Protein AF-A0A0B5H5E8-F1 (afdb_monomer_lite)

Sequence (176 aa):
MVEVVKEGFLNKDIRERKKSRMFPEDDFERILSAVKAAPNSVFEKSQTDLDSHVAQALPDYHFEQDSDRGLNPKCKLWAPKFNHSVDLYHPGDRIAIEIEKSQQKRVSDDILKFIKGGKTQRSNRKKIEFGCLIVPVNWGERNNDLYNEAMRCMKFIRSVLHVEDIAVIGYQEPTV

Foldseek 3Di:
DWAFDDKDKCCPPAHPDDPVLDDDPVVVVQLVVQQVPDDLCLPPPPDPHSLNSSCVSPVQKDAQQPDPVHGDPLQALDDDPDRDGAGIARQPQQEGEHEDQDCPDQLLVVQVSQLSQLVDDDPNHGNHQEYEYEYECQDDPVGHGSQVSNVVSCNVCVVSRSHSMYMYTYIHNDDD

Secondary structure (DSSP, 8-state):
-PEEEEEEEHHHHTS---GGGSPPHHHHHHHHHHHHT--GGGGSTTS--HHHHHHHH-TTSEETT--TTSS-TTTB--SSS---B-SEEETTTTEEEEE-SS-SS-HHHHHHHHHHHHH-EETTEES-SEEEEEEESSBTTTTB-HHHHHHHHHHHHGGG--SSEEEEEEEEPPP-

Radius of gyration: 15.37 Å; chains: 1; bounding box: 39×32×43 Å

pLDDT: mean 88.27, std 9.62, range [47.12, 98.5]

Structure (mmCIF, N/CA/C/O backbone):
data_AF-A0A0B5H5E8-F1
#
_entry.id   AF-A0A0B5H5E8-F1
#
loop_
_atom_site.group_PDB
_atom_site.id
_atom_site.type_symbol
_atom_site.label_atom_id
_atom_site.label_alt_id
_atom_site.label_comp_id
_atom_site.label_asym_id
_atom_site.label_entity_id
_atom_site.label_seq_id
_atom_site.pdbx_PDB_ins_code
_atom_site.Cartn_x
_atom_site.Cartn_y
_atom_site.Cartn_z
_atom_site.occupancy
_atom_site.B_iso_or_equiv
_atom_site.auth_seq_id
_atom_site.auth_comp_id
_atom_site.auth_asym_id
_atom_site.auth_atom_id
_atom_site.pdbx_PDB_model_num
ATOM 1 N N . MET A 1 1 ? 14.400 -9.011 -10.780 1.00 86.56 1 MET A N 1
ATOM 2 C CA . MET A 1 1 ? 13.497 -9.046 -9.619 1.00 86.56 1 MET A CA 1
ATOM 3 C C . MET A 1 1 ? 13.336 -7.620 -9.154 1.00 86.56 1 MET A C 1
ATOM 5 O O . MET A 1 1 ? 14.311 -6.878 -9.250 1.00 86.56 1 MET A O 1
ATOM 9 N N . VAL A 1 2 ? 12.146 -7.249 -8.695 1.00 89.06 2 VAL A N 1
ATOM 10 C CA . VAL A 1 2 ? 11.878 -5.921 -8.144 1.00 89.06 2 VAL A CA 1
ATOM 11 C C . VAL A 1 2 ? 12.811 -5.677 -6.965 1.00 89.06 2 VAL A C 1
ATOM 13 O O . VAL A 1 2 ? 12.904 -6.485 -6.040 1.00 89.06 2 VAL A O 1
ATOM 16 N N . GLU A 1 3 ? 13.519 -4.557 -7.005 1.00 92.81 3 GLU A N 1
ATOM 17 C CA . GLU A 1 3 ? 14.411 -4.153 -5.929 1.00 92.81 3 GLU A CA 1
ATOM 18 C C . GLU A 1 3 ? 13.644 -3.264 -4.948 1.00 92.81 3 GLU A C 1
ATOM 20 O O . GLU A 1 3 ? 13.087 -2.240 -5.336 1.00 92.81 3 GLU A O 1
ATOM 25 N N . VAL A 1 4 ? 13.607 -3.640 -3.668 1.00 91.06 4 VAL A N 1
ATOM 26 C CA . VAL A 1 4 ? 13.115 -2.759 -2.599 1.00 91.06 4 VAL A CA 1
ATOM 27 C C . VAL A 1 4 ? 14.302 -2.013 -2.013 1.00 91.06 4 VAL A C 1
ATOM 29 O O . VAL A 1 4 ? 15.234 -2.635 -1.508 1.00 91.06 4 VAL A O 1
ATOM 32 N N . VAL A 1 5 ? 14.247 -0.685 -2.062 1.00 94.75 5 VAL A N 1
ATOM 33 C CA . VAL A 1 5 ? 15.373 0.195 -1.713 1.00 94.75 5 VAL A CA 1
ATOM 34 C C . VAL A 1 5 ? 15.087 1.092 -0.512 1.00 94.75 5 VAL A C 1
ATOM 36 O O . VAL A 1 5 ? 16.010 1.685 0.049 1.00 94.75 5 VAL A O 1
ATOM 39 N N . LYS A 1 6 ? 13.819 1.219 -0.101 1.00 94.81 6 LYS A N 1
ATOM 40 C CA . LYS A 1 6 ? 13.418 2.010 1.068 1.00 94.81 6 LYS A CA 1
ATOM 41 C C . LYS A 1 6 ? 12.279 1.341 1.827 1.00 94.81 6 LYS A C 1
ATOM 43 O O . LYS A 1 6 ? 11.378 0.760 1.231 1.00 94.81 6 LYS A O 1
ATOM 48 N N . GLU A 1 7 ? 12.293 1.504 3.142 1.00 95.50 7 GLU A N 1
ATOM 49 C CA . GLU A 1 7 ? 11.254 1.042 4.059 1.00 95.50 7 GLU A CA 1
ATOM 50 C C . GLU A 1 7 ? 11.001 2.137 5.099 1.00 95.50 7 GLU A C 1
ATOM 52 O O . GLU A 1 7 ? 11.950 2.748 5.603 1.00 95.50 7 GLU A O 1
ATOM 57 N N . GLY A 1 8 ? 9.736 2.387 5.423 1.00 93.06 8 GLY A N 1
ATOM 58 C CA . GLY A 1 8 ? 9.345 3.422 6.376 1.00 93.06 8 GLY A CA 1
ATOM 59 C C . GLY A 1 8 ? 8.071 3.068 7.125 1.00 93.06 8 GLY A C 1
ATOM 60 O O . GLY A 1 8 ? 7.216 2.348 6.613 1.00 93.06 8 GLY A O 1
ATOM 61 N N . PHE A 1 9 ? 7.933 3.586 8.344 1.00 92.88 9 PHE A N 1
ATOM 62 C CA . PHE A 1 9 ? 6.784 3.323 9.209 1.00 92.88 9 PHE A CA 1
ATOM 63 C C . PHE A 1 9 ? 6.313 4.590 9.918 1.00 92.88 9 PHE A C 1
ATOM 65 O O . PHE A 1 9 ? 7.109 5.371 10.448 1.00 92.88 9 PHE A O 1
ATOM 72 N N . LEU A 1 10 ? 4.997 4.757 10.041 1.00 86.81 10 LEU A N 1
ATOM 73 C CA . LEU A 1 10 ? 4.410 5.872 10.779 1.00 86.81 10 LEU A CA 1
ATOM 74 C C . LEU A 1 10 ? 4.865 5.890 12.250 1.00 86.81 10 LEU A C 1
ATOM 76 O O . LEU A 1 10 ? 5.313 6.929 12.735 1.00 86.81 10 LEU A O 1
ATOM 80 N N . ASN A 1 11 ? 4.760 4.789 12.998 1.00 83.88 11 ASN A N 1
ATOM 81 C CA . ASN A 1 11 ? 5.109 4.809 14.430 1.00 83.88 11 ASN A CA 1
ATOM 82 C C . ASN A 1 11 ? 6.604 4.701 14.728 1.00 83.88 11 ASN A C 1
ATOM 84 O O . ASN A 1 11 ? 7.001 4.947 15.866 1.00 83.88 11 ASN A O 1
ATOM 88 N N . LYS A 1 12 ? 7.428 4.286 13.765 1.00 81.94 12 LYS A N 1
ATOM 89 C CA . LYS A 1 12 ? 8.884 4.248 13.953 1.00 81.94 12 LYS A CA 1
ATOM 90 C C . LYS A 1 12 ? 9.503 5.605 13.642 1.00 81.94 12 LYS A C 1
ATOM 92 O O . LYS A 1 12 ? 10.320 6.089 14.418 1.00 81.94 12 LYS A O 1
ATOM 97 N N . ASP A 1 13 ? 9.065 6.224 12.547 1.00 79.06 13 ASP A N 1
ATOM 98 C CA . ASP A 1 13 ? 9.771 7.360 11.956 1.00 79.06 13 ASP A CA 1
ATOM 99 C C . ASP A 1 13 ? 9.046 8.700 12.173 1.00 79.06 13 ASP A C 1
ATOM 101 O O . ASP A 1 13 ? 9.621 9.766 11.945 1.00 79.06 13 ASP A O 1
ATOM 105 N N . ILE A 1 14 ? 7.769 8.677 12.587 1.00 78.00 14 ILE A N 1
ATOM 106 C CA . ILE A 1 14 ? 6.903 9.870 12.590 1.00 78.00 14 ILE A CA 1
ATOM 107 C C . ILE A 1 14 ? 6.143 10.085 13.918 1.00 78.00 14 ILE A C 1
ATOM 109 O O . ILE A 1 14 ? 5.972 11.239 14.326 1.00 78.00 14 ILE A O 1
ATOM 113 N N . ARG A 1 15 ? 5.654 9.032 14.592 1.00 77.81 15 ARG A N 1
ATOM 114 C CA . ARG A 1 15 ? 4.850 9.111 15.836 1.00 77.81 15 ARG A CA 1
ATOM 115 C C . ARG A 1 15 ? 5.535 8.409 17.015 1.00 77.81 15 ARG A C 1
ATOM 117 O O . ARG A 1 15 ? 6.427 7.600 16.831 1.00 77.81 15 ARG A O 1
ATOM 124 N N . GLU A 1 16 ? 5.097 8.707 18.238 1.00 76.88 16 GLU A N 1
ATOM 125 C CA . GLU A 1 16 ? 5.529 7.995 19.445 1.00 76.88 16 GLU A CA 1
ATOM 126 C C . GLU A 1 16 ? 5.194 6.493 19.375 1.00 76.88 16 GLU A C 1
ATOM 128 O O . GLU A 1 16 ? 4.054 6.095 19.095 1.00 76.88 16 GLU A O 1
ATOM 133 N N . ARG A 1 17 ? 6.198 5.662 19.670 1.00 72.69 17 ARG A N 1
ATOM 134 C CA . ARG A 1 17 ? 6.131 4.205 19.560 1.00 72.69 17 ARG A CA 1
ATOM 135 C C . ARG A 1 17 ? 5.349 3.596 20.727 1.00 72.69 17 ARG A C 1
ATOM 137 O O . ARG A 1 17 ? 5.713 3.755 21.888 1.00 72.69 17 ARG A O 1
ATOM 144 N N . LYS A 1 18 ? 4.300 2.829 20.418 1.00 76.56 18 LYS A N 1
ATOM 145 C CA . LYS A 1 18 ? 3.557 1.992 21.379 1.00 76.56 18 LYS A CA 1
ATOM 146 C C . LYS A 1 18 ? 3.468 0.572 20.828 1.00 76.56 18 LYS A C 1
ATOM 148 O O . LYS A 1 18 ? 3.094 0.411 19.673 1.00 76.56 18 LYS A O 1
ATOM 153 N N . LYS A 1 19 ? 3.790 -0.448 21.637 1.00 71.31 19 LYS A N 1
ATOM 154 C CA . LYS A 1 19 ? 3.834 -1.857 21.184 1.00 71.31 19 LYS A CA 1
ATOM 155 C C . LYS A 1 19 ? 2.526 -2.324 20.541 1.00 71.31 19 LYS A C 1
ATOM 157 O O . LYS A 1 19 ? 2.564 -2.920 19.480 1.00 71.31 19 LYS A O 1
ATOM 162 N N . SER A 1 20 ? 1.381 -1.979 21.134 1.00 74.94 20 SER A N 1
ATOM 163 C CA . SER A 1 20 ? 0.052 -2.317 20.597 1.00 74.94 20 SER A CA 1
ATOM 164 C C . SER A 1 20 ? -0.286 -1.635 19.269 1.00 74.94 20 SER A C 1
ATOM 166 O O . SER A 1 20 ? -1.370 -1.849 18.738 1.00 74.94 20 SER A O 1
ATOM 168 N N . ARG A 1 21 ? 0.601 -0.769 18.772 1.00 80.12 21 ARG A N 1
ATOM 169 C CA . ARG A 1 21 ? 0.404 0.001 17.554 1.00 80.12 21 ARG A CA 1
ATOM 170 C C .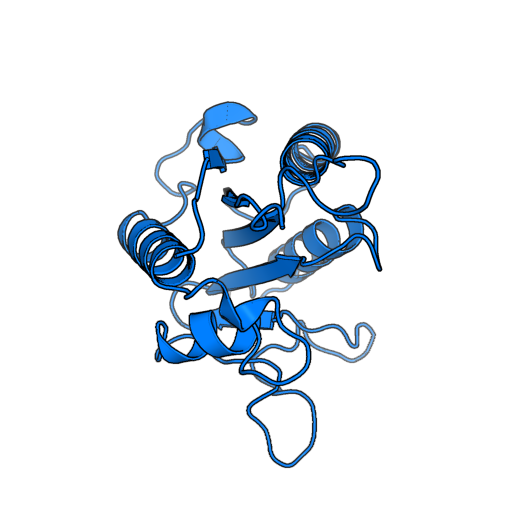 ARG A 1 21 ? 1.426 -0.300 16.473 1.00 80.12 21 ARG A C 1
ATOM 172 O O . ARG A 1 21 ? 1.353 0.326 15.432 1.00 80.12 21 ARG A O 1
ATOM 179 N N . MET A 1 22 ? 2.383 -1.189 16.710 1.00 90.50 22 MET A N 1
ATOM 180 C CA . MET A 1 22 ? 3.372 -1.519 15.690 1.00 90.50 22 MET A CA 1
ATOM 181 C C . MET A 1 22 ? 2.735 -2.342 14.576 1.00 90.50 22 MET A C 1
ATOM 183 O O . MET A 1 22 ? 1.926 -3.224 14.861 1.00 90.50 22 MET A O 1
ATOM 187 N N . PHE A 1 23 ? 3.116 -2.050 13.333 1.00 94.69 23 PHE A N 1
ATOM 188 C CA . PHE A 1 23 ? 2.778 -2.906 12.201 1.00 94.69 23 PHE A CA 1
ATOM 189 C C . PHE A 1 23 ? 3.215 -4.361 12.494 1.00 94.69 23 PHE A C 1
ATOM 191 O O . PHE A 1 23 ? 4.335 -4.539 12.986 1.00 94.69 23 PHE A O 1
ATOM 198 N N . PRO A 1 24 ? 2.372 -5.386 12.249 1.00 95.00 24 PRO A N 1
ATOM 199 C CA . PRO A 1 24 ? 2.731 -6.775 12.534 1.00 95.00 24 PRO A CA 1
ATOM 200 C C . PRO A 1 24 ? 3.959 -7.215 11.726 1.00 95.00 24 PRO A C 1
ATOM 202 O O . PRO A 1 24 ? 3.949 -7.158 10.498 1.00 95.00 24 PRO A O 1
ATOM 205 N N . GLU A 1 25 ? 5.025 -7.623 12.420 1.00 94.38 25 GLU A N 1
ATOM 206 C CA . GLU A 1 25 ? 6.331 -7.905 11.801 1.00 94.38 25 GLU A CA 1
ATOM 207 C C . GLU A 1 25 ? 6.249 -9.071 10.803 1.00 94.38 25 GLU A C 1
ATOM 209 O O . GLU A 1 25 ? 6.731 -8.941 9.681 1.00 94.38 25 GLU A O 1
ATOM 214 N N . ASP A 1 26 ? 5.546 -10.153 11.156 1.00 96.06 26 ASP A N 1
ATOM 215 C CA . ASP A 1 26 ? 5.378 -11.319 10.277 1.00 96.06 26 ASP A CA 1
ATOM 216 C C . ASP A 1 26 ? 4.642 -10.966 8.971 1.00 96.06 26 ASP A C 1
ATOM 218 O O . ASP A 1 26 ? 5.044 -11.403 7.893 1.00 96.06 26 ASP A O 1
ATOM 222 N N . ASP A 1 27 ? 3.587 -10.144 9.035 1.00 97.69 27 ASP A N 1
ATOM 223 C CA . ASP A 1 27 ? 2.895 -9.662 7.834 1.00 97.69 27 ASP A CA 1
ATOM 224 C C . ASP A 1 27 ? 3.777 -8.732 7.006 1.00 97.69 27 ASP A C 1
ATOM 226 O O . ASP A 1 27 ? 3.797 -8.841 5.781 1.00 97.69 27 ASP A O 1
ATOM 230 N N . PHE A 1 28 ? 4.522 -7.829 7.652 1.00 97.69 28 PHE A N 1
ATOM 231 C CA . PHE A 1 28 ? 5.424 -6.927 6.940 1.00 97.69 28 PHE A CA 1
ATOM 232 C C . PHE A 1 28 ? 6.479 -7.703 6.150 1.00 97.69 28 PHE A C 1
ATOM 234 O O . PHE A 1 28 ? 6.645 -7.449 4.959 1.00 97.69 28 PHE A O 1
ATOM 241 N N . GLU A 1 29 ? 7.138 -8.683 6.771 1.00 97.88 29 GLU A N 1
ATOM 242 C CA . 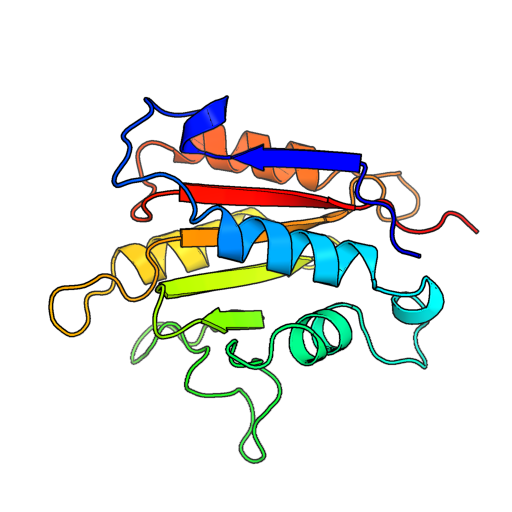GLU A 1 29 ? 8.158 -9.505 6.109 1.00 97.88 29 GLU A CA 1
ATOM 243 C C . GLU A 1 29 ? 7.577 -10.327 4.954 1.00 97.88 29 GLU A C 1
ATOM 245 O O . GLU A 1 29 ? 8.216 -10.481 3.909 1.00 97.88 29 GLU A O 1
ATOM 250 N N . ARG A 1 30 ? 6.338 -10.815 5.089 1.00 98.12 30 ARG A N 1
ATOM 251 C CA . ARG A 1 30 ? 5.630 -11.517 4.008 1.00 98.12 30 ARG A CA 1
ATOM 252 C C . ARG A 1 30 ? 5.306 -10.593 2.840 1.00 98.12 30 ARG A C 1
ATOM 254 O O . ARG A 1 30 ? 5.575 -10.960 1.697 1.00 98.12 30 ARG A O 1
ATOM 261 N N . ILE A 1 31 ? 4.782 -9.395 3.109 1.00 98.50 31 ILE A N 1
ATOM 262 C CA . ILE A 1 31 ? 4.501 -8.385 2.078 1.00 98.50 31 ILE A CA 1
ATOM 263 C C . ILE A 1 31 ? 5.805 -7.973 1.382 1.00 98.50 31 ILE A C 1
ATOM 265 O O . ILE A 1 31 ? 5.886 -7.971 0.155 1.00 98.50 31 ILE A O 1
ATOM 269 N N . LEU A 1 32 ? 6.852 -7.684 2.154 1.00 98.00 32 LEU A N 1
ATOM 270 C CA . LEU A 1 32 ? 8.170 -7.314 1.647 1.00 98.00 32 LEU A CA 1
ATOM 271 C C . LEU A 1 32 ? 8.765 -8.408 0.754 1.00 98.00 32 LEU A C 1
ATOM 273 O O . LEU A 1 32 ? 9.291 -8.120 -0.323 1.00 98.00 32 LEU A O 1
ATOM 277 N N . SER A 1 33 ? 8.656 -9.665 1.184 1.00 97.81 33 SER A N 1
ATOM 278 C CA . SER A 1 33 ? 9.103 -10.830 0.419 1.00 97.81 33 SER A CA 1
ATOM 279 C C . SER A 1 33 ? 8.314 -10.997 -0.879 1.00 97.81 33 SER A C 1
ATOM 281 O O . SER A 1 33 ? 8.920 -11.262 -1.914 1.00 97.81 33 SER A O 1
ATOM 283 N N . ALA A 1 34 ? 6.993 -10.783 -0.855 1.00 97.81 34 ALA A N 1
ATOM 284 C CA . ALA A 1 34 ? 6.146 -10.818 -2.048 1.00 97.81 34 ALA A CA 1
ATOM 285 C C . ALA A 1 34 ? 6.546 -9.744 -3.073 1.00 97.81 34 ALA A C 1
ATOM 287 O O . ALA A 1 34 ? 6.649 -10.039 -4.261 1.00 97.81 34 ALA A O 1
ATOM 288 N N . VAL A 1 35 ? 6.846 -8.519 -2.624 1.00 97.25 35 VAL A N 1
ATOM 289 C CA . VAL A 1 35 ? 7.320 -7.445 -3.516 1.00 97.25 35 VAL A CA 1
ATOM 290 C C . VAL A 1 35 ? 8.683 -7.796 -4.113 1.00 97.25 35 VAL A C 1
ATOM 292 O O . VAL A 1 35 ? 8.849 -7.722 -5.325 1.00 97.25 35 VAL A O 1
ATOM 295 N N . LYS A 1 36 ? 9.650 -8.236 -3.298 1.00 96.38 36 LYS A N 1
ATOM 296 C CA . LYS A 1 36 ? 10.997 -8.625 -3.767 1.00 96.38 36 LYS A CA 1
ATOM 297 C C . LYS A 1 36 ? 10.973 -9.827 -4.723 1.00 96.38 36 LYS A C 1
ATOM 299 O O . LYS A 1 36 ? 11.849 -9.950 -5.577 1.00 96.38 36 LYS A O 1
ATOM 304 N N . ALA A 1 37 ? 9.988 -10.715 -4.582 1.00 95.81 37 ALA A N 1
ATOM 305 C CA . ALA A 1 37 ? 9.803 -11.887 -5.435 1.00 95.81 37 ALA A CA 1
ATOM 306 C C . ALA A 1 37 ? 9.172 -11.565 -6.804 1.00 95.81 37 ALA A C 1
ATOM 308 O O . ALA A 1 37 ? 9.167 -12.426 -7.688 1.00 95.81 37 ALA A O 1
ATOM 309 N N . ALA A 1 38 ? 8.701 -10.336 -7.024 1.00 94.50 38 ALA A N 1
ATOM 310 C CA . ALA A 1 38 ? 8.152 -9.954 -8.313 1.00 94.50 38 ALA A CA 1
ATOM 311 C C . ALA A 1 38 ? 9.255 -9.913 -9.393 1.00 94.50 38 ALA A C 1
ATOM 313 O O . ALA A 1 38 ? 10.312 -9.298 -9.198 1.00 94.50 38 ALA A O 1
ATOM 314 N N . PRO A 1 39 ? 9.064 -10.568 -10.553 1.00 93.38 39 PRO A N 1
ATOM 315 C CA . PRO A 1 39 ? 9.978 -10.431 -11.681 1.00 93.38 39 PRO A CA 1
ATOM 316 C C . PRO A 1 39 ? 9.841 -9.041 -12.316 1.00 93.38 39 PRO A C 1
ATOM 318 O O . PRO A 1 39 ? 8.810 -8.394 -12.193 1.00 93.38 39 PRO A O 1
ATOM 321 N N . ASN A 1 40 ? 10.851 -8.585 -13.062 1.00 90.81 40 ASN A N 1
ATOM 322 C CA . ASN A 1 40 ? 10.786 -7.276 -13.736 1.00 90.81 40 ASN A CA 1
ATOM 323 C C . ASN A 1 40 ? 9.679 -7.219 -14.803 1.00 90.81 40 ASN A C 1
ATOM 325 O O . ASN A 1 40 ? 9.198 -6.138 -15.131 1.00 90.81 40 ASN A O 1
ATOM 329 N N . SER A 1 41 ? 9.251 -8.379 -15.310 1.00 90.31 41 SER A N 1
ATOM 330 C CA . SER A 1 41 ? 8.189 -8.488 -16.307 1.00 90.31 41 SER A CA 1
ATOM 331 C C . SER A 1 41 ? 6.834 -7.975 -15.810 1.00 90.31 41 SER A C 1
ATOM 333 O O . SER A 1 41 ? 5.983 -7.674 -16.637 1.00 90.31 41 SER A O 1
ATOM 335 N N . VAL A 1 42 ? 6.630 -7.794 -14.496 1.00 90.38 42 VAL A N 1
ATOM 336 C CA . VAL A 1 42 ? 5.389 -7.202 -13.950 1.00 90.38 42 VAL A CA 1
ATOM 337 C C . VAL A 1 42 ? 5.172 -5.739 -14.355 1.00 90.38 42 VAL A C 1
ATOM 339 O O . VAL A 1 42 ? 4.068 -5.217 -14.203 1.00 90.38 42 VAL A O 1
ATOM 342 N N . PHE A 1 43 ? 6.208 -5.068 -14.869 1.00 87.12 43 PHE A N 1
ATOM 343 C CA . PHE A 1 43 ? 6.115 -3.709 -15.413 1.00 87.12 43 PHE A CA 1
ATOM 344 C C . PHE A 1 43 ? 5.885 -3.685 -16.932 1.00 87.12 43 PHE A C 1
ATOM 346 O O . PHE A 1 43 ? 5.699 -2.619 -17.522 1.00 87.12 43 PHE A O 1
ATOM 353 N N . GLU A 1 44 ? 5.870 -4.846 -17.588 1.00 85.44 44 GLU A N 1
ATOM 354 C CA . GLU A 1 44 ? 5.575 -4.966 -19.012 1.00 85.44 44 GLU A CA 1
ATOM 355 C C . GLU A 1 44 ? 4.056 -5.055 -19.232 1.00 85.44 44 GLU A C 1
ATOM 357 O O . GLU A 1 44 ? 3.366 -5.859 -18.614 1.00 85.44 44 GLU A O 1
ATOM 362 N N . LYS A 1 45 ? 3.511 -4.278 -20.181 1.00 71.06 45 LYS A N 1
ATOM 363 C CA . LYS A 1 45 ? 2.053 -4.148 -20.422 1.00 71.06 45 LYS A CA 1
ATOM 364 C C . LYS A 1 45 ? 1.305 -5.442 -20.799 1.00 71.06 45 LYS A C 1
ATOM 366 O O . LYS A 1 45 ? 0.089 -5.401 -20.948 1.00 71.06 45 LYS A O 1
ATOM 371 N N . SER A 1 46 ? 2.006 -6.549 -21.032 1.00 62.91 46 SER A N 1
ATOM 372 C CA . SER A 1 46 ? 1.436 -7.807 -21.547 1.00 62.91 46 SER A CA 1
ATOM 373 C C . SER A 1 46 ? 1.436 -8.959 -20.534 1.00 62.91 46 SER A C 1
ATOM 375 O O . SER A 1 46 ? 1.036 -10.069 -20.875 1.00 62.91 46 SER A O 1
ATOM 377 N N . GLN A 1 47 ? 1.889 -8.703 -19.306 1.00 72.56 47 GLN A N 1
ATOM 378 C CA . GLN A 1 47 ? 2.133 -9.706 -18.268 1.00 72.56 47 GLN A CA 1
ATOM 379 C C . GLN A 1 47 ? 1.240 -9.472 -17.040 1.00 72.56 47 GLN A C 1
ATOM 381 O O . GLN A 1 47 ? 0.551 -8.456 -16.938 1.00 72.56 47 GLN A O 1
ATOM 386 N N . THR A 1 48 ? 1.266 -10.425 -16.103 1.00 77.38 48 THR A N 1
ATOM 387 C CA . THR A 1 48 ? 0.698 -10.272 -14.756 1.00 77.38 48 THR A CA 1
ATOM 388 C C . THR A 1 48 ? 1.286 -9.028 -14.098 1.00 77.38 48 THR A C 1
ATOM 390 O O . THR A 1 48 ? 2.505 -8.927 -13.970 1.00 77.38 48 THR A O 1
ATOM 393 N N . ASP A 1 49 ? 0.437 -8.092 -13.683 1.00 89.31 49 ASP A N 1
ATOM 394 C CA . ASP A 1 49 ? 0.897 -6.863 -13.050 1.00 89.31 49 ASP A CA 1
ATOM 395 C C . ASP A 1 49 ? 1.360 -7.091 -11.601 1.00 89.31 49 ASP A C 1
ATOM 397 O O . ASP A 1 49 ? 1.168 -8.164 -11.016 1.00 89.31 49 ASP A O 1
ATOM 401 N N . LEU A 1 50 ? 2.027 -6.083 -11.029 1.00 92.56 50 LEU A N 1
ATOM 402 C CA . LEU A 1 50 ? 2.615 -6.176 -9.691 1.00 92.56 50 LEU A CA 1
ATOM 403 C C . LEU A 1 50 ? 1.568 -6.555 -8.631 1.00 92.56 50 LEU A C 1
ATOM 405 O O . LEU A 1 50 ? 1.834 -7.399 -7.779 1.00 92.56 50 LEU A O 1
ATOM 409 N N . ASP A 1 51 ? 0.372 -5.981 -8.720 1.00 94.12 51 ASP A N 1
ATOM 410 C CA . ASP A 1 51 ? -0.724 -6.170 -7.773 1.00 94.12 51 ASP A CA 1
ATOM 411 C C . ASP A 1 51 ? -1.168 -7.636 -7.759 1.00 94.12 51 ASP A C 1
ATOM 413 O O . ASP A 1 51 ? -1.242 -8.265 -6.699 1.00 94.12 51 ASP A O 1
ATOM 417 N N . SER A 1 52 ? -1.371 -8.208 -8.948 1.00 93.50 52 SER A N 1
ATOM 418 C CA . SER A 1 52 ? -1.730 -9.614 -9.121 1.00 93.50 52 SER A CA 1
ATOM 419 C C . SER A 1 52 ? -0.620 -10.554 -8.643 1.00 93.50 52 SER A C 1
ATOM 421 O O . SER A 1 52 ? -0.910 -11.580 -8.027 1.00 93.50 52 SER A O 1
ATOM 423 N N . HIS A 1 53 ? 0.654 -10.216 -8.884 1.00 95.31 53 HIS A N 1
ATOM 424 C CA . HIS A 1 53 ? 1.785 -11.006 -8.385 1.00 95.31 53 HIS A CA 1
ATOM 425 C C . HIS A 1 53 ? 1.828 -11.022 -6.851 1.00 95.31 53 HIS A C 1
ATOM 427 O O . HIS A 1 53 ? 1.921 -12.087 -6.239 1.00 95.31 53 HIS A O 1
ATOM 433 N N . VAL A 1 54 ? 1.719 -9.849 -6.221 1.00 96.81 54 VAL A N 1
ATOM 434 C CA . VAL A 1 54 ? 1.713 -9.721 -4.757 1.00 96.81 54 VAL A CA 1
ATOM 435 C C . VAL A 1 54 ? 0.515 -10.464 -4.159 1.00 96.81 54 VAL A C 1
ATOM 437 O O . VAL A 1 54 ? 0.676 -11.174 -3.168 1.00 96.81 54 VAL A O 1
ATOM 440 N N . ALA A 1 55 ? -0.662 -10.384 -4.786 1.00 96.44 55 ALA A N 1
ATOM 441 C CA . ALA A 1 55 ? -1.851 -11.117 -4.355 1.00 96.44 55 ALA A CA 1
ATOM 442 C C . ALA A 1 55 ? -1.661 -12.641 -4.391 1.00 96.44 55 ALA A C 1
ATOM 444 O O . ALA A 1 55 ? -2.038 -13.329 -3.444 1.00 96.44 55 ALA A O 1
ATOM 445 N N . GLN A 1 56 ? -1.032 -13.180 -5.439 1.00 95.62 56 GLN A N 1
ATOM 446 C CA . GLN A 1 56 ? -0.747 -14.618 -5.541 1.00 95.62 56 GLN A CA 1
ATOM 447 C C . GLN A 1 56 ? 0.209 -15.113 -4.445 1.00 95.62 56 GLN A C 1
ATOM 449 O O . GLN A 1 56 ? 0.090 -16.252 -3.993 1.00 95.62 56 GLN A O 1
ATOM 454 N N . ALA A 1 57 ? 1.136 -14.264 -3.997 1.00 96.81 57 ALA A N 1
ATOM 455 C CA . ALA A 1 57 ? 2.072 -14.578 -2.919 1.00 96.81 57 ALA A CA 1
ATOM 456 C C . ALA A 1 57 ? 1.461 -14.441 -1.506 1.00 96.81 57 ALA A C 1
ATOM 458 O O . ALA A 1 57 ? 2.051 -14.917 -0.533 1.00 96.81 57 ALA A O 1
ATOM 459 N N . LEU A 1 58 ? 0.283 -13.820 -1.379 1.00 97.44 58 LEU A N 1
ATOM 460 C CA . LEU A 1 58 ? -0.399 -13.524 -0.114 1.00 97.44 58 LEU A CA 1
ATOM 461 C C . LEU A 1 58 ? -1.826 -14.123 -0.095 1.00 97.44 58 LEU A C 1
ATOM 463 O O . LEU A 1 58 ? -2.808 -13.385 -0.153 1.00 97.44 58 LEU A O 1
ATOM 467 N N . PRO A 1 59 ? -1.984 -15.459 -0.003 1.00 95.00 59 PRO A N 1
ATOM 468 C CA . PRO A 1 59 ? -3.270 -16.146 -0.217 1.00 95.00 59 PRO A CA 1
ATOM 469 C C . PRO A 1 59 ? -4.354 -15.866 0.841 1.00 95.00 59 PRO A C 1
ATOM 471 O O . PRO A 1 59 ? -5.533 -16.154 0.639 1.00 95.00 59 PRO A O 1
ATOM 474 N N . ASP A 1 60 ? -3.966 -15.340 1.995 1.00 95.62 60 ASP A N 1
ATOM 475 C CA . ASP A 1 60 ? -4.836 -14.888 3.081 1.00 95.62 60 ASP A CA 1
ATOM 476 C C . ASP A 1 60 ? -5.327 -13.440 2.899 1.00 95.62 60 ASP A C 1
ATOM 478 O O . ASP A 1 60 ? -6.260 -13.001 3.584 1.00 95.62 60 ASP A O 1
ATOM 482 N N . TYR A 1 61 ? -4.763 -12.708 1.937 1.00 97.19 61 TYR A N 1
ATOM 483 C CA . TYR A 1 61 ? -5.238 -11.397 1.520 1.00 97.19 61 TYR A CA 1
ATOM 484 C C . TYR A 1 61 ? -6.278 -11.554 0.411 1.00 97.19 61 TYR A C 1
ATOM 486 O O . TYR A 1 61 ? -6.105 -12.275 -0.567 1.00 97.19 61 TYR A O 1
ATOM 494 N N . HIS A 1 62 ? -7.389 -10.837 0.543 1.00 96.25 62 HIS A N 1
ATOM 495 C CA . HIS A 1 62 ? -8.340 -10.705 -0.551 1.00 96.25 62 HIS A CA 1
ATOM 496 C C . HIS A 1 62 ? -7.819 -9.710 -1.573 1.00 96.25 62 HIS A C 1
ATOM 498 O O . HIS A 1 62 ? -7.419 -8.618 -1.185 1.00 96.25 62 HIS A O 1
ATOM 504 N N . PHE A 1 63 ? -7.886 -10.075 -2.851 1.00 95.69 63 PHE A N 1
ATOM 505 C CA . PHE A 1 63 ? -7.528 -9.209 -3.966 1.00 95.69 63 PHE A CA 1
ATOM 506 C C . PHE A 1 63 ? -8.771 -8.522 -4.537 1.00 95.69 63 PHE A C 1
ATOM 508 O O . PHE A 1 63 ? -9.821 -9.152 -4.703 1.00 95.69 63 PHE A O 1
ATOM 515 N N . GLU A 1 64 ? -8.675 -7.222 -4.812 1.00 94.56 64 GLU A N 1
ATOM 516 C CA . GLU A 1 64 ? -9.792 -6.404 -5.292 1.00 94.56 64 GLU A CA 1
ATOM 517 C C . GLU A 1 64 ? -10.391 -6.934 -6.601 1.00 94.56 64 GLU A C 1
ATOM 519 O O . GLU A 1 64 ? -11.611 -6.924 -6.765 1.00 94.56 64 GLU A O 1
ATOM 524 N N . GLN A 1 65 ? -9.556 -7.437 -7.509 1.00 91.12 65 GLN A N 1
ATOM 525 C CA . GLN A 1 65 ? -9.989 -7.882 -8.837 1.00 91.12 65 GLN A CA 1
ATOM 526 C C . GLN A 1 65 ? -10.453 -9.352 -8.864 1.00 91.12 65 GLN A C 1
ATOM 528 O O . GLN A 1 65 ? -10.933 -9.824 -9.890 1.00 91.12 65 GLN A O 1
ATOM 533 N N . ASP A 1 66 ? -10.381 -10.066 -7.735 1.00 87.44 66 ASP A N 1
ATOM 534 C CA . ASP A 1 66 ? -10.746 -11.485 -7.609 1.00 87.44 66 ASP A CA 1
ATOM 535 C C . ASP A 1 66 ? -12.253 -11.681 -7.334 1.00 87.44 66 ASP A C 1
ATOM 537 O O . ASP A 1 66 ? -12.674 -12.168 -6.280 1.00 87.44 66 ASP A O 1
ATOM 541 N N . SER A 1 67 ? -13.113 -11.191 -8.235 1.00 79.62 67 SER A N 1
ATOM 542 C CA . SER A 1 67 ? -14.560 -11.428 -8.153 1.00 79.62 67 SER A CA 1
ATOM 543 C C . SER A 1 67 ? -15.263 -11.361 -9.514 1.00 79.62 67 SER A C 1
ATOM 545 O O . SER A 1 67 ? -15.230 -10.352 -10.216 1.00 79.62 67 SER A O 1
ATOM 547 N N . ASP A 1 68 ? -16.038 -12.407 -9.816 1.00 75.50 68 ASP A N 1
ATOM 548 C CA . ASP A 1 68 ? -16.826 -12.545 -11.054 1.00 75.50 68 ASP A CA 1
ATOM 549 C C . ASP A 1 68 ? -17.924 -11.478 -11.220 1.00 75.50 68 ASP A C 1
ATOM 551 O O . ASP A 1 68 ? -18.523 -11.334 -12.286 1.00 75.50 68 ASP A O 1
ATOM 555 N N . ARG A 1 69 ? -18.243 -10.737 -10.151 1.00 73.31 69 ARG A N 1
ATOM 556 C CA . ARG A 1 69 ? -19.309 -9.718 -10.117 1.00 73.31 69 ARG A CA 1
ATOM 557 C C . ARG A 1 69 ? -18.765 -8.285 -10.066 1.00 73.31 69 ARG A C 1
ATOM 559 O O . ARG A 1 69 ? -19.478 -7.377 -9.634 1.00 73.31 69 ARG A O 1
ATOM 566 N N . GLY A 1 70 ? -17.511 -8.080 -10.472 1.00 82.06 70 GLY A N 1
ATOM 567 C CA . GLY A 1 70 ? -16.776 -6.818 -10.332 1.00 82.06 70 GLY A CA 1
ATOM 568 C C . GLY A 1 70 ? -15.913 -6.802 -9.069 1.00 82.06 70 GLY A C 1
ATOM 569 O O . GLY A 1 70 ? -15.536 -7.857 -8.581 1.00 82.06 70 GLY A O 1
ATOM 570 N N . LEU A 1 71 ? -15.619 -5.624 -8.508 1.00 85.31 71 LEU A N 1
ATOM 571 C CA . LEU A 1 71 ? -14.680 -5.494 -7.380 1.00 85.31 71 LEU A CA 1
ATOM 572 C C . LEU A 1 71 ? -15.081 -6.334 -6.154 1.00 85.31 71 LEU A C 1
ATOM 574 O O . LEU A 1 71 ? -16.226 -6.267 -5.682 1.00 85.31 71 LEU A O 1
ATOM 578 N N . ASN A 1 72 ? -14.110 -7.055 -5.594 1.00 90.19 72 ASN A N 1
ATOM 579 C CA . ASN A 1 72 ? -14.261 -7.954 -4.461 1.00 90.19 72 ASN A CA 1
ATOM 580 C C . ASN A 1 72 ? -14.842 -7.211 -3.242 1.00 90.19 72 ASN A C 1
ATOM 582 O O . ASN A 1 72 ? -14.224 -6.285 -2.702 1.00 90.19 72 ASN A O 1
ATOM 586 N N . PRO A 1 73 ? -16.028 -7.607 -2.740 1.00 88.19 73 PRO A N 1
ATOM 587 C CA . PRO A 1 73 ? -16.700 -6.900 -1.653 1.00 88.19 73 PRO A CA 1
ATOM 588 C C . PRO A 1 73 ? -15.916 -6.919 -0.336 1.00 88.19 73 PRO A C 1
ATOM 590 O O . PRO A 1 73 ? -16.166 -6.088 0.537 1.00 88.19 73 PRO A O 1
ATOM 593 N N . LYS A 1 74 ? -14.964 -7.842 -0.161 1.00 89.25 74 LYS A N 1
ATOM 594 C CA . LYS A 1 74 ? -14.143 -7.908 1.055 1.00 89.25 74 LYS A CA 1
ATOM 595 C C . LYS A 1 74 ? -13.127 -6.764 1.134 1.00 89.25 74 LYS A C 1
ATOM 597 O O . LYS A 1 74 ? -12.882 -6.271 2.245 1.00 89.25 74 LYS A O 1
ATOM 602 N N . CYS A 1 75 ? -12.642 -6.314 -0.024 1.00 91.06 75 CYS A N 1
ATOM 603 C CA . CYS A 1 75 ? -11.722 -5.190 -0.200 1.00 91.06 75 CYS A CA 1
ATOM 604 C C . CYS A 1 75 ? -12.418 -3.827 -0.118 1.00 91.06 75 CYS A C 1
ATOM 606 O O . CYS A 1 75 ? -11.770 -2.802 0.080 1.00 91.06 75 CYS A O 1
ATOM 608 N N . LYS A 1 76 ? -13.753 -3.788 -0.212 1.00 88.62 76 LYS A N 1
ATOM 609 C CA . LYS A 1 76 ? -14.506 -2.543 -0.039 1.00 88.62 76 LYS A CA 1
ATOM 610 C C . LYS A 1 76 ? -14.356 -2.004 1.384 1.00 88.62 76 LYS A C 1
ATOM 612 O O . LYS A 1 76 ? -14.483 -2.729 2.378 1.00 88.62 76 LYS A O 1
ATOM 617 N N . LEU A 1 77 ? -14.153 -0.691 1.470 1.00 78.06 77 LEU A N 1
ATOM 618 C CA . LEU A 1 77 ? -14.118 0.080 2.719 1.00 78.06 77 LEU A CA 1
ATOM 619 C C . LEU A 1 77 ? -15.528 0.326 3.300 1.00 78.06 77 LEU A C 1
ATOM 621 O O . LEU A 1 77 ? -15.642 0.696 4.465 1.00 78.06 77 LEU A O 1
ATOM 625 N N . TRP A 1 78 ? -16.563 -0.042 2.529 1.00 71.75 78 TRP A N 1
ATOM 626 C CA . TRP A 1 78 ? -18.009 -0.100 2.814 1.00 71.75 78 TRP A CA 1
ATOM 627 C C . TRP A 1 78 ? -18.833 1.182 2.603 1.00 71.75 78 TRP A C 1
ATOM 629 O O . TRP A 1 78 ? -18.404 2.314 2.815 1.00 71.75 78 TRP A O 1
ATOM 639 N N . ALA A 1 79 ? -20.070 0.913 2.172 1.00 47.12 79 ALA A N 1
ATOM 640 C CA . ALA A 1 79 ? -21.140 1.805 1.738 1.00 47.12 79 ALA A CA 1
ATOM 641 C C . ALA A 1 79 ? -22.076 2.191 2.924 1.00 47.12 79 ALA A C 1
ATOM 643 O O . ALA A 1 79 ? -21.941 1.617 4.004 1.00 47.12 79 ALA A O 1
ATOM 644 N N . PRO A 1 80 ? -23.030 3.139 2.781 1.00 50.69 80 PRO A N 1
ATOM 645 C CA . PRO A 1 80 ? -23.626 3.567 1.515 1.00 50.69 80 PRO A CA 1
ATOM 646 C C . PRO A 1 80 ? -22.923 4.741 0.827 1.00 50.69 80 PRO A C 1
ATOM 648 O O . PRO A 1 80 ? -23.137 4.944 -0.359 1.00 50.69 80 PRO A O 1
ATOM 651 N N . LYS A 1 81 ? -22.089 5.521 1.526 1.00 56.94 81 LYS A N 1
ATOM 652 C CA . LYS A 1 81 ? -21.590 6.800 0.977 1.00 56.94 81 LYS A CA 1
ATOM 653 C C . LYS A 1 81 ? -20.192 6.748 0.355 1.00 56.94 81 LYS A C 1
ATOM 655 O O . LYS A 1 81 ? -19.787 7.731 -0.253 1.00 56.94 81 LYS A O 1
ATOM 660 N N . PHE A 1 82 ? -19.450 5.652 0.519 1.00 63.41 82 PHE A N 1
ATOM 661 C CA . PHE A 1 82 ? -18.054 5.567 0.089 1.00 63.41 82 PHE A CA 1
ATOM 662 C C . PHE A 1 82 ? -17.825 4.282 -0.714 1.00 63.41 82 PHE A C 1
ATOM 664 O O . PHE A 1 82 ? -17.730 3.190 -0.159 1.00 63.41 82 PHE A O 1
ATOM 671 N N . ASN A 1 83 ? -17.794 4.409 -2.040 1.00 72.62 83 ASN A N 1
ATOM 672 C CA . ASN A 1 83 ? -17.565 3.293 -2.958 1.00 72.62 83 ASN A CA 1
ATOM 673 C C . ASN A 1 83 ? -16.077 3.204 -3.317 1.00 72.62 83 ASN A C 1
ATOM 675 O O . ASN A 1 83 ? -15.705 3.355 -4.475 1.00 72.62 83 ASN A O 1
ATOM 679 N N . HIS A 1 84 ? -15.239 3.023 -2.298 1.00 83.31 84 HIS A N 1
ATOM 680 C CA . HIS A 1 84 ? -13.807 2.803 -2.470 1.00 83.31 84 HIS A CA 1
ATOM 681 C C . HIS A 1 84 ? -13.411 1.447 -1.896 1.00 83.31 84 HIS A C 1
ATOM 683 O O . HIS A 1 84 ? -13.992 0.962 -0.914 1.00 83.31 84 HIS A O 1
ATOM 689 N N . SER A 1 85 ? -12.396 0.869 -2.506 1.00 90.00 85 SER A N 1
ATOM 690 C CA . SER A 1 85 ? -11.757 -0.377 -2.120 1.00 90.00 85 SER A CA 1
ATOM 691 C C . SER A 1 85 ? -10.249 -0.183 -2.090 1.00 90.00 85 SER A C 1
ATOM 693 O O . SER A 1 85 ? -9.733 0.848 -2.538 1.00 90.00 85 SER A O 1
ATOM 695 N N . VAL A 1 86 ? -9.598 -1.151 -1.459 1.00 94.19 86 VAL A N 1
ATOM 696 C CA . VAL A 1 86 ? -8.144 -1.279 -1.400 1.00 94.19 86 VAL A CA 1
ATOM 697 C C . VAL A 1 86 ? -7.705 -2.441 -2.275 1.00 94.19 86 VAL A C 1
ATOM 699 O O . VAL A 1 86 ? -8.496 -3.368 -2.460 1.00 94.19 86 VAL A O 1
ATOM 702 N N . ASP A 1 87 ? -6.475 -2.409 -2.776 1.00 95.56 87 ASP A N 1
ATOM 703 C CA . ASP A 1 87 ? -5.994 -3.416 -3.727 1.00 95.56 87 ASP A CA 1
ATOM 704 C C . ASP A 1 87 ? -5.950 -4.802 -3.077 1.00 95.56 87 ASP A C 1
ATOM 706 O O . ASP A 1 87 ? -6.467 -5.777 -3.631 1.00 95.56 87 ASP A O 1
ATOM 710 N N . LEU A 1 88 ? -5.398 -4.883 -1.858 1.00 97.62 88 LEU A N 1
ATOM 711 C CA . LEU A 1 88 ? -5.409 -6.104 -1.056 1.00 97.62 88 LEU A CA 1
ATOM 712 C C . LEU A 1 88 ? -5.889 -5.857 0.380 1.00 97.62 88 LEU A C 1
ATOM 714 O O . LEU A 1 88 ? -5.631 -4.810 0.981 1.00 97.62 88 LEU A O 1
ATOM 718 N N . TYR A 1 89 ? -6.577 -6.844 0.964 1.00 96.75 89 TYR A N 1
ATOM 719 C CA . TYR A 1 89 ? -7.101 -6.747 2.329 1.00 96.75 89 TYR A CA 1
ATOM 720 C C . TYR A 1 89 ? -7.016 -8.053 3.129 1.00 96.75 89 TYR A C 1
ATOM 722 O O . TYR A 1 89 ? -7.660 -9.043 2.771 1.00 96.75 89 TYR A O 1
ATOM 730 N N . HIS A 1 90 ? -6.339 -8.014 4.281 1.00 96.44 90 HIS A N 1
ATOM 731 C CA . HIS A 1 90 ? -6.291 -9.107 5.257 1.00 96.44 90 HIS A CA 1
ATOM 732 C C . HIS A 1 90 ? -7.407 -8.955 6.310 1.00 96.44 90 HIS A C 1
ATOM 734 O O . HIS A 1 90 ? -7.379 -8.026 7.128 1.00 96.44 90 HIS A O 1
ATOM 740 N N . PRO A 1 91 ? -8.432 -9.828 6.339 1.00 92.44 91 PRO A N 1
ATOM 741 C CA . PRO A 1 91 ? -9.580 -9.653 7.227 1.00 92.44 91 PRO A CA 1
ATOM 742 C C . PRO A 1 91 ? -9.299 -9.982 8.698 1.00 92.44 91 PRO A C 1
ATOM 744 O O . PRO A 1 91 ? -10.012 -9.443 9.552 1.00 92.44 91 PRO A O 1
ATOM 747 N N . GLY A 1 92 ? -8.319 -10.848 8.982 1.00 92.88 92 GLY A N 1
ATOM 748 C CA . GLY A 1 92 ? -7.932 -11.245 10.342 1.00 92.88 92 GLY A CA 1
ATOM 749 C C . GLY A 1 92 ? -7.169 -10.134 11.060 1.00 92.88 92 GLY A C 1
ATOM 750 O O . GLY A 1 92 ? -7.637 -9.617 12.078 1.00 92.88 92 GLY A O 1
ATOM 751 N N . ASP A 1 93 ? -6.070 -9.698 10.448 1.00 94.19 93 ASP A N 1
ATOM 752 C CA . ASP A 1 93 ? -5.158 -8.680 10.998 1.00 94.19 93 ASP A CA 1
ATOM 753 C C . ASP A 1 93 ? -5.525 -7.251 10.600 1.00 94.19 93 ASP A C 1
ATOM 755 O O . ASP A 1 93 ? -4.921 -6.291 11.069 1.00 94.19 93 ASP A O 1
ATOM 759 N N . ARG A 1 94 ? -6.582 -7.083 9.792 1.00 94.50 94 ARG A N 1
ATOM 760 C CA . ARG A 1 94 ? -7.135 -5.775 9.399 1.00 94.50 94 ARG A CA 1
ATOM 761 C C . ARG A 1 94 ? -6.104 -4.900 8.680 1.00 94.50 94 ARG A C 1
ATOM 763 O O . ARG A 1 94 ? -6.083 -3.681 8.879 1.00 94.50 94 ARG A O 1
ATOM 770 N N . ILE A 1 95 ? -5.293 -5.526 7.835 1.00 97.19 95 ILE A N 1
ATOM 771 C CA . ILE A 1 95 ? -4.249 -4.878 7.042 1.00 97.19 95 ILE A CA 1
ATOM 772 C C . ILE A 1 95 ? -4.818 -4.551 5.664 1.00 97.19 95 ILE A C 1
ATOM 774 O O . ILE A 1 95 ? -5.429 -5.405 5.021 1.00 97.19 95 ILE A O 1
ATOM 778 N N . ALA A 1 96 ? -4.650 -3.310 5.225 1.00 97.19 96 ALA A N 1
ATOM 779 C CA . ALA A 1 96 ? -4.969 -2.883 3.869 1.00 97.19 96 ALA A CA 1
ATOM 780 C C . ALA A 1 96 ? -3.693 -2.516 3.118 1.00 97.19 96 ALA A C 1
ATOM 782 O O . ALA A 1 96 ? -2.837 -1.838 3.683 1.00 97.19 96 ALA A O 1
ATOM 783 N N . ILE A 1 97 ? -3.596 -2.929 1.859 1.00 98.19 97 ILE A N 1
ATOM 784 C CA . ILE A 1 97 ? -2.464 -2.632 0.983 1.00 98.19 97 ILE A CA 1
ATOM 785 C C . ILE A 1 97 ? -2.966 -1.820 -0.209 1.00 98.19 97 ILE A C 1
ATOM 787 O O . ILE A 1 97 ? -4.001 -2.157 -0.786 1.00 98.19 97 ILE A O 1
ATOM 791 N N . GLU A 1 98 ? -2.224 -0.773 -0.557 1.00 97.12 98 GLU A N 1
ATOM 792 C CA . GLU A 1 98 ? -2.352 -0.044 -1.823 1.00 97.12 98 GLU A CA 1
ATOM 793 C C . GLU A 1 98 ? -1.008 -0.081 -2.552 1.00 97.12 98 GLU A C 1
ATOM 795 O O . GLU A 1 98 ? 0.047 0.119 -1.935 1.00 97.12 98 GLU A O 1
ATOM 800 N N . ILE A 1 99 ? -1.051 -0.362 -3.849 1.00 95.38 99 ILE A N 1
ATOM 801 C CA . ILE A 1 99 ? 0.104 -0.554 -4.718 1.00 95.38 99 ILE A CA 1
ATOM 802 C C . ILE A 1 99 ? 0.039 0.498 -5.821 1.00 95.38 99 ILE A C 1
ATOM 804 O O . ILE A 1 99 ? -0.759 0.418 -6.752 1.00 95.38 99 ILE A O 1
ATOM 808 N N . GLU A 1 100 ? 0.926 1.485 -5.749 1.00 92.00 100 GLU A N 1
ATOM 809 C CA . GLU A 1 100 ? 1.036 2.505 -6.785 1.00 92.00 100 GLU A CA 1
ATOM 810 C C . GLU A 1 100 ? 2.137 2.131 -7.765 1.00 92.00 100 GLU A C 1
ATOM 812 O O . GLU A 1 100 ? 3.257 1.856 -7.356 1.00 92.00 100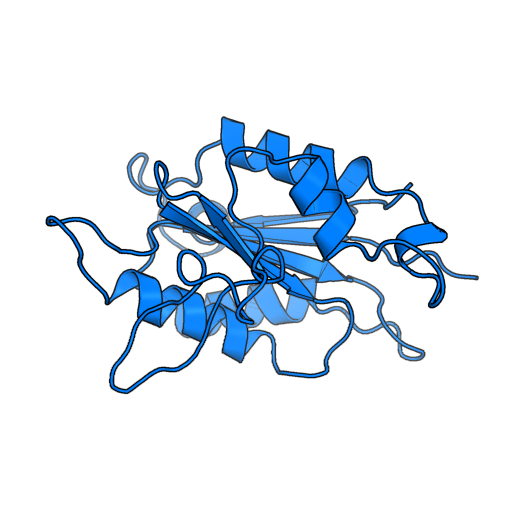 GLU A O 1
ATOM 817 N N . LYS A 1 101 ? 1.825 2.179 -9.064 1.00 86.81 101 LYS A N 1
ATOM 818 C CA . LYS A 1 101 ? 2.791 1.989 -10.166 1.00 86.81 101 LYS A CA 1
ATOM 819 C C . LYS A 1 101 ? 3.200 3.303 -10.835 1.00 86.81 101 LYS A C 1
ATOM 821 O O . LYS A 1 101 ? 4.146 3.367 -11.598 1.00 86.81 101 LYS A O 1
ATOM 826 N N . SER A 1 102 ? 2.419 4.357 -10.632 1.00 79.94 102 SER A N 1
ATOM 827 C CA . SER A 1 102 ? 2.645 5.705 -11.161 1.00 79.94 102 SER A CA 1
ATOM 828 C C . SER A 1 102 ? 1.681 6.661 -10.466 1.00 79.94 102 SER A C 1
ATOM 830 O O . SER A 1 102 ? 0.705 6.219 -9.863 1.00 79.94 102 SER A O 1
ATOM 832 N N . GLN A 1 103 ? 1.889 7.972 -10.575 1.00 74.19 103 GLN A N 1
ATOM 833 C CA . GLN A 1 103 ? 0.958 8.940 -9.989 1.00 74.19 103 GLN A CA 1
ATOM 834 C C . GLN A 1 103 ? -0.253 9.180 -10.905 1.00 74.19 103 GLN A C 1
ATOM 836 O O . GLN A 1 103 ? -0.357 10.212 -11.567 1.00 74.19 103 GLN A O 1
ATOM 841 N N . GLN A 1 104 ? -1.181 8.222 -10.952 1.00 64.88 104 GLN A N 1
ATOM 842 C CA . GLN A 1 104 ? -2.503 8.438 -11.568 1.00 64.88 104 GLN A CA 1
ATOM 843 C C . GLN A 1 104 ? -3.452 9.194 -10.627 1.00 64.88 104 GLN A C 1
ATOM 845 O O . GLN A 1 104 ? -4.281 9.989 -11.067 1.00 64.88 104 GLN A O 1
ATOM 850 N N . LYS A 1 105 ? -3.288 8.969 -9.323 1.00 76.94 105 LYS A N 1
ATOM 851 C CA . LYS A 1 105 ? -3.951 9.645 -8.202 1.00 76.94 105 LYS A CA 1
ATOM 852 C C . LYS A 1 105 ? -2.878 10.125 -7.223 1.00 76.94 105 LYS A C 1
ATOM 854 O O . LYS A 1 105 ? -1.706 9.767 -7.348 1.00 76.94 105 LYS A O 1
ATOM 859 N N . ARG A 1 106 ? -3.241 10.980 -6.266 1.00 83.56 106 ARG A N 1
ATOM 860 C CA . ARG A 1 106 ? -2.276 11.402 -5.239 1.00 83.56 106 ARG A CA 1
ATOM 861 C C . ARG A 1 106 ? -2.141 10.288 -4.212 1.00 83.56 106 ARG A C 1
ATOM 863 O O . ARG A 1 106 ? -3.155 9.765 -3.772 1.00 83.56 106 ARG A O 1
ATOM 870 N N . VAL A 1 107 ? -0.932 10.045 -3.703 1.00 87.31 107 VAL A N 1
ATOM 871 C CA . VAL A 1 107 ? -0.720 9.088 -2.595 1.00 87.31 107 VAL A CA 1
ATOM 872 C C . VAL A 1 107 ? -1.522 9.455 -1.335 1.00 87.31 107 VAL A C 1
ATOM 874 O O . VAL A 1 107 ? -1.828 8.619 -0.487 1.00 87.31 107 VAL A O 1
ATOM 877 N N . SER A 1 108 ? -1.917 10.729 -1.210 1.00 88.19 108 SER A N 1
ATOM 878 C CA . SER A 1 108 ? -2.842 11.177 -0.170 1.00 88.19 108 SER A CA 1
ATOM 879 C C . SER A 1 108 ? -4.199 10.484 -0.236 1.00 88.19 108 SER A C 1
ATOM 881 O O . SER A 1 108 ? -4.819 10.298 0.809 1.00 88.19 108 SER A O 1
ATOM 883 N N . ASP A 1 109 ? -4.671 10.121 -1.427 1.00 89.69 109 ASP A N 1
ATOM 884 C CA . ASP A 1 109 ? -5.971 9.481 -1.621 1.00 89.69 109 ASP A CA 1
ATOM 885 C C . ASP A 1 109 ? -5.967 8.079 -0.998 1.00 89.69 109 ASP A C 1
ATOM 887 O O . ASP A 1 109 ? -6.918 7.705 -0.309 1.00 89.69 109 ASP A O 1
ATOM 891 N N . ASP A 1 110 ? -4.848 7.364 -1.097 1.00 91.94 110 ASP A N 1
ATOM 892 C CA . ASP A 1 110 ? -4.657 6.038 -0.498 1.00 91.94 110 ASP A CA 1
ATOM 893 C C . ASP A 1 110 ? -4.513 6.111 1.016 1.00 91.94 110 ASP A C 1
ATOM 895 O O . ASP A 1 110 ? -5.146 5.359 1.763 1.00 91.94 110 ASP A O 1
ATOM 899 N N . ILE A 1 111 ? -3.800 7.117 1.523 1.00 92.00 111 ILE A N 1
ATOM 900 C CA . ILE A 1 111 ? -3.757 7.321 2.972 1.00 92.00 111 ILE A CA 1
ATOM 901 C C . ILE A 1 111 ? -5.143 7.729 3.511 1.00 92.00 111 ILE A C 1
ATOM 903 O O . ILE A 1 111 ? -5.537 7.321 4.610 1.00 92.00 111 ILE A O 1
ATOM 907 N N . LEU A 1 112 ? -5.939 8.483 2.742 1.00 90.44 112 LEU A N 1
ATOM 908 C CA . LEU A 1 112 ? -7.326 8.801 3.096 1.00 90.44 112 LEU A CA 1
ATOM 909 C C . LEU A 1 112 ? -8.209 7.549 3.138 1.00 90.44 112 LEU A C 1
ATOM 911 O O . LEU A 1 112 ? -9.052 7.450 4.039 1.00 90.44 112 LEU A O 1
ATOM 915 N N . LYS A 1 113 ? -8.003 6.576 2.243 1.00 91.44 113 LYS A N 1
ATOM 916 C CA . LYS A 1 113 ? -8.668 5.264 2.314 1.00 91.44 113 LYS A CA 1
ATOM 917 C C . LYS A 1 113 ? -8.369 4.567 3.644 1.00 91.44 113 LYS A C 1
ATOM 919 O O . LYS A 1 113 ? -9.309 4.155 4.335 1.00 91.44 113 LYS A O 1
ATOM 924 N N . PHE A 1 114 ? -7.108 4.534 4.079 1.00 93.31 114 PHE A N 1
ATOM 925 C CA . PHE A 1 114 ? -6.733 3.963 5.382 1.00 93.31 114 PHE A CA 1
ATOM 926 C C . PHE A 1 114 ? -7.374 4.713 6.552 1.00 93.31 114 PHE A C 1
ATOM 928 O O . PHE A 1 114 ? -7.957 4.087 7.438 1.00 93.31 114 PHE A O 1
ATOM 935 N N . ILE A 1 115 ? -7.361 6.052 6.540 1.00 89.81 115 ILE A N 1
ATOM 936 C CA . ILE A 1 115 ? -8.032 6.873 7.564 1.00 89.81 115 ILE A CA 1
ATOM 937 C C . ILE A 1 115 ? -9.515 6.508 7.670 1.00 89.81 115 ILE A C 1
ATOM 939 O O . ILE A 1 115 ? -10.045 6.355 8.775 1.00 89.81 115 ILE A O 1
ATOM 943 N N . LYS A 1 116 ? -10.206 6.382 6.534 1.00 88.56 116 LYS A N 1
ATOM 944 C CA . LYS A 1 116 ? -11.632 6.033 6.496 1.00 88.56 116 LYS A CA 1
ATOM 945 C C . LYS A 1 116 ? -11.877 4.619 7.016 1.00 88.56 116 LYS A C 1
ATOM 947 O O . LYS A 1 116 ? -12.792 4.432 7.822 1.00 88.56 116 LYS A O 1
ATOM 952 N N . GLY A 1 117 ? -11.039 3.653 6.644 1.00 90.06 117 GLY A N 1
ATOM 953 C CA . GLY A 1 117 ? -11.088 2.301 7.202 1.00 90.06 117 GLY A CA 1
ATOM 954 C C . GLY A 1 117 ? -10.842 2.265 8.713 1.00 90.06 117 GLY A C 1
ATOM 955 O O . GLY A 1 117 ? -11.543 1.549 9.425 1.00 90.06 117 GLY A O 1
ATOM 956 N N . GLY A 1 118 ? -9.929 3.096 9.222 1.00 90.06 118 GLY A N 1
ATOM 957 C CA . GLY A 1 118 ? -9.650 3.237 10.656 1.00 90.06 118 GLY A CA 1
ATOM 958 C C . GLY A 1 118 ? -10.768 3.917 11.454 1.00 90.06 118 GLY A C 1
ATOM 959 O O . GLY A 1 118 ? -10.954 3.629 12.634 1.00 90.06 118 GLY A O 1
ATOM 960 N N . LYS A 1 119 ? -11.556 4.797 10.820 1.00 87.81 119 LYS A N 1
ATOM 961 C CA . LYS A 1 119 ? -12.772 5.390 11.414 1.00 87.81 119 LYS A CA 1
ATOM 962 C C . LYS A 1 119 ? -13.968 4.441 11.416 1.00 87.81 119 LYS A C 1
ATOM 964 O O . LYS A 1 119 ? -14.927 4.670 12.147 1.00 87.81 119 LYS A O 1
ATOM 969 N N . THR A 1 120 ? -13.934 3.408 10.586 1.00 83.81 120 THR A N 1
ATOM 970 C CA . THR A 1 120 ? -15.051 2.481 10.420 1.00 83.81 120 THR A CA 1
ATOM 971 C C . THR A 1 120 ? -14.908 1.337 11.410 1.00 83.81 120 THR A C 1
ATOM 973 O O . THR A 1 120 ? -13.920 0.610 11.369 1.00 83.81 120 THR A O 1
ATOM 976 N N . GLN A 1 121 ? -15.892 1.155 12.291 1.00 79.44 121 GLN A N 1
ATOM 977 C CA . GLN A 1 121 ? -15.903 0.051 13.248 1.00 79.44 121 GLN A CA 1
ATOM 978 C C . GLN A 1 121 ? -16.802 -1.094 12.779 1.00 79.44 121 GLN A C 1
ATOM 980 O O . GLN A 1 121 ? -17.928 -0.883 12.332 1.00 79.44 121 GLN A O 1
ATOM 985 N N . ARG A 1 122 ? -16.313 -2.325 12.923 1.00 71.81 122 ARG A N 1
ATOM 986 C CA . ARG A 1 122 ? -17.063 -3.566 12.738 1.00 71.81 122 ARG A CA 1
ATOM 987 C C . ARG A 1 122 ? -16.716 -4.506 13.884 1.00 71.81 122 ARG A C 1
ATOM 989 O O . ARG A 1 122 ? -15.543 -4.786 14.112 1.00 71.81 122 ARG A O 1
ATOM 996 N N . SER A 1 123 ? -17.729 -4.996 14.595 1.00 75.00 123 SER A N 1
ATOM 997 C CA . SER A 1 123 ? -17.533 -5.917 15.726 1.00 75.00 123 SER A CA 1
ATOM 998 C C . SER A 1 123 ? -16.557 -5.362 16.781 1.00 75.00 123 SER A C 1
ATOM 1000 O O . SER A 1 123 ? -15.641 -6.058 17.206 1.00 75.00 123 SER A O 1
ATOM 1002 N N . ASN A 1 124 ? -16.719 -4.085 17.157 1.00 83.25 124 ASN A N 1
ATOM 1003 C CA . ASN A 1 124 ? -15.868 -3.340 18.104 1.00 83.25 124 ASN A CA 1
ATOM 1004 C C . ASN A 1 124 ? -14.382 -3.203 17.723 1.00 83.25 124 ASN A C 1
ATOM 1006 O O . ASN A 1 124 ? -13.582 -2.742 18.534 1.00 83.25 124 ASN A O 1
ATOM 1010 N N . ARG A 1 125 ? -14.008 -3.541 16.486 1.00 86.50 125 ARG A N 1
ATOM 1011 C CA . ARG A 1 125 ? -12.667 -3.308 15.937 1.00 86.50 125 ARG A CA 1
ATOM 1012 C C . ARG A 1 125 ? -12.729 -2.416 14.712 1.00 86.50 125 ARG A C 1
ATOM 1014 O O . ARG A 1 125 ? -13.776 -2.290 14.077 1.00 86.50 125 ARG A O 1
ATOM 1021 N N . LYS A 1 126 ? -11.612 -1.779 14.377 1.00 89.56 126 LYS A N 1
ATOM 1022 C CA . LYS A 1 126 ? -11.525 -0.978 13.153 1.00 89.56 126 LYS A CA 1
ATOM 1023 C C . LYS A 1 126 ? -11.547 -1.911 11.942 1.00 89.56 126 LYS A C 1
ATOM 1025 O O . LYS A 1 126 ? -11.050 -3.035 11.999 1.00 89.56 126 LYS A O 1
ATOM 1030 N N . LYS A 1 127 ? -12.125 -1.460 10.828 1.00 90.94 127 LYS A N 1
ATOM 1031 C CA . LYS A 1 127 ? -12.079 -2.198 9.557 1.00 90.94 127 LYS A CA 1
ATOM 1032 C C . LYS A 1 127 ? -10.639 -2.278 9.046 1.00 90.94 127 LYS A C 1
ATOM 1034 O O . LYS A 1 127 ? -10.260 -3.325 8.528 1.00 90.94 127 LYS A O 1
ATOM 1039 N N . ILE A 1 128 ? -9.870 -1.204 9.213 1.00 93.62 128 ILE A N 1
ATOM 1040 C CA . ILE A 1 128 ? -8.426 -1.164 8.964 1.00 93.62 128 ILE A CA 1
ATOM 1041 C C . ILE A 1 128 ? -7.734 -0.748 10.257 1.00 93.62 128 ILE A C 1
ATOM 1043 O O . ILE A 1 128 ? -8.052 0.300 10.820 1.00 93.62 128 ILE A O 1
ATOM 1047 N N . GLU A 1 129 ? -6.794 -1.564 10.714 1.00 94.25 129 GLU A N 1
ATOM 1048 C CA . GLU A 1 129 ? -5.908 -1.234 11.832 1.00 94.25 129 GLU A CA 1
ATOM 1049 C C . GLU A 1 129 ? -4.513 -0.867 11.339 1.00 94.25 129 GLU A C 1
ATOM 1051 O O . GLU A 1 129 ? -3.900 0.022 11.923 1.00 94.25 129 GLU A O 1
ATOM 1056 N N . PHE A 1 130 ? -4.066 -1.444 10.222 1.00 96.06 130 PHE A N 1
ATOM 1057 C CA . PHE A 1 130 ? -2.762 -1.165 9.630 1.00 96.06 130 PHE A CA 1
ATOM 1058 C C . PHE A 1 130 ? -2.884 -0.931 8.123 1.00 96.06 130 PHE A C 1
ATOM 1060 O O . PHE A 1 130 ? -3.676 -1.589 7.448 1.00 96.06 130 PHE A O 1
ATOM 1067 N N . GLY A 1 131 ? -2.116 0.022 7.599 1.00 96.81 131 GLY A N 1
ATOM 1068 C CA . GLY A 1 131 ? -2.016 0.284 6.160 1.00 96.81 131 GLY A CA 1
ATOM 1069 C C . GLY A 1 131 ? -0.624 -0.037 5.625 1.00 96.81 131 GLY A C 1
ATOM 1070 O O . GLY A 1 131 ? 0.358 0.147 6.335 1.00 96.81 131 GLY A O 1
ATOM 1071 N N . CYS A 1 132 ? -0.517 -0.473 4.379 1.00 98.12 132 CYS A N 1
ATOM 1072 C CA . CYS A 1 132 ? 0.750 -0.635 3.679 1.00 98.12 132 CYS A CA 1
ATOM 1073 C C . CYS A 1 132 ? 0.663 0.062 2.319 1.00 98.12 132 CYS A C 1
ATOM 1075 O O . CYS A 1 132 ? -0.277 -0.177 1.565 1.00 98.12 132 CYS A O 1
ATOM 1077 N N . LEU A 1 133 ? 1.622 0.936 2.024 1.00 97.56 133 LEU A N 1
ATOM 1078 C CA . LEU A 1 133 ? 1.810 1.515 0.697 1.00 97.56 133 LEU A CA 1
ATOM 1079 C C . LEU A 1 133 ? 3.008 0.845 0.034 1.00 97.56 133 LEU A C 1
ATOM 1081 O O . LEU A 1 133 ? 4.101 0.865 0.598 1.00 97.56 133 LEU A O 1
ATOM 1085 N N . ILE A 1 134 ? 2.829 0.311 -1.166 1.00 97.56 134 ILE A N 1
ATOM 1086 C CA . ILE A 1 134 ? 3.923 -0.159 -2.020 1.00 97.56 134 ILE A CA 1
ATOM 1087 C C . ILE A 1 134 ? 4.027 0.832 -3.172 1.00 97.56 134 ILE A C 1
ATOM 1089 O O . ILE A 1 134 ? 3.085 0.981 -3.942 1.00 97.56 134 ILE A O 1
ATOM 1093 N N . VAL A 1 135 ? 5.134 1.568 -3.255 1.00 95.75 135 VAL A N 1
ATOM 1094 C CA . VAL A 1 135 ? 5.261 2.714 -4.168 1.00 95.75 135 VAL A CA 1
ATOM 1095 C C . VAL A 1 135 ? 6.653 2.780 -4.800 1.00 95.75 135 VAL A C 1
ATOM 1097 O O . VAL A 1 135 ? 7.633 2.392 -4.158 1.00 95.75 135 VAL A O 1
ATOM 1100 N N . PRO A 1 136 ? 6.790 3.309 -6.024 1.00 94.38 136 PRO A N 1
ATOM 1101 C CA . PRO A 1 136 ? 8.080 3.457 -6.671 1.00 94.38 136 PRO A CA 1
ATOM 1102 C C . PRO A 1 136 ? 8.872 4.628 -6.085 1.00 94.38 136 PRO A C 1
ATOM 1104 O O . PRO A 1 136 ? 8.319 5.662 -5.685 1.00 94.38 136 PRO A O 1
ATOM 1107 N N . VAL A 1 137 ? 10.196 4.503 -6.097 1.00 94.75 137 VAL A N 1
ATOM 1108 C CA . VAL A 1 137 ? 11.117 5.599 -5.760 1.00 94.75 137 VAL A CA 1
ATOM 1109 C C . VAL A 1 137 ? 11.609 6.370 -6.988 1.00 94.75 137 VAL A C 1
ATOM 1111 O O . VAL A 1 137 ? 12.268 7.394 -6.817 1.00 94.75 137 VAL A O 1
ATOM 1114 N N . ASN A 1 138 ? 11.320 5.873 -8.196 1.00 90.94 138 ASN A N 1
ATOM 1115 C CA . ASN A 1 138 ? 11.919 6.328 -9.452 1.00 90.9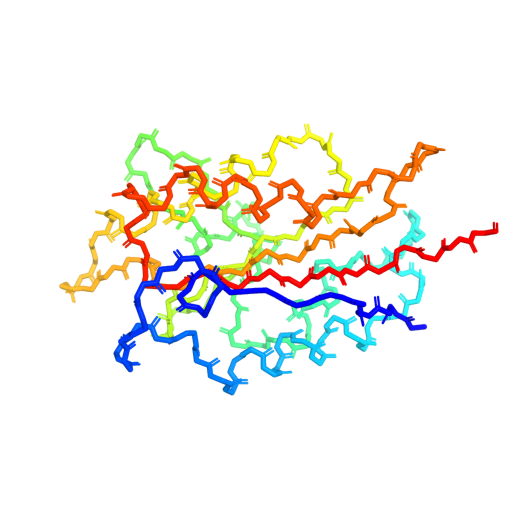4 138 ASN A CA 1
ATOM 1116 C C . ASN A 1 138 ? 10.974 6.253 -10.669 1.00 90.94 138 ASN A C 1
ATOM 1118 O O . ASN A 1 138 ? 11.399 5.889 -11.764 1.00 90.94 138 ASN A O 1
ATOM 1122 N N . TRP A 1 139 ? 9.689 6.566 -10.508 1.00 83.25 139 TRP A N 1
ATOM 1123 C CA . TRP A 1 139 ? 8.728 6.376 -11.600 1.00 83.25 139 TRP A CA 1
ATOM 1124 C C . TRP A 1 139 ? 8.738 7.520 -12.622 1.00 83.25 139 TRP A C 1
ATOM 1126 O O . TRP A 1 139 ? 8.937 8.701 -12.297 1.00 83.25 139 TRP A O 1
ATOM 1136 N N . GLY A 1 140 ? 8.425 7.159 -13.868 1.00 80.31 140 GLY A N 1
ATOM 1137 C CA . GLY A 1 140 ? 8.291 8.079 -14.997 1.00 80.31 140 GLY A CA 1
ATOM 1138 C C . GLY A 1 140 ? 9.603 8.746 -15.434 1.00 80.31 140 GLY A C 1
ATOM 1139 O O . GLY A 1 140 ? 10.641 8.650 -14.786 1.00 80.31 140 GLY A O 1
ATOM 1140 N N . GLU A 1 141 ? 9.552 9.495 -16.539 1.00 78.44 141 GLU A N 1
ATOM 1141 C CA . GLU A 1 141 ? 10.742 10.107 -17.170 1.00 78.44 141 GLU A CA 1
ATOM 1142 C C . GLU A 1 141 ? 11.487 11.112 -16.276 1.00 78.44 141 GLU A C 1
ATOM 1144 O O . GLU A 1 141 ? 12.648 11.433 -16.516 1.00 78.44 141 GLU A O 1
ATOM 1149 N N . ARG A 1 142 ? 10.819 11.632 -15.241 1.00 81.25 142 ARG A N 1
ATOM 1150 C CA . ARG A 1 142 ? 11.386 12.613 -14.306 1.00 81.25 142 ARG A CA 1
ATOM 1151 C C . ARG A 1 142 ? 11.986 11.988 -13.052 1.00 81.25 142 ARG A C 1
ATOM 1153 O O . ARG A 1 142 ? 12.438 12.744 -12.196 1.00 81.25 142 ARG A O 1
ATOM 1160 N N . ASN A 1 143 ? 12.001 10.656 -12.945 1.00 83.00 143 ASN A N 1
ATOM 1161 C CA . ASN A 1 143 ? 12.525 9.945 -11.782 1.00 83.00 143 ASN A CA 1
ATOM 1162 C C . ASN A 1 143 ? 11.854 10.422 -10.477 1.00 83.00 143 ASN A C 1
ATOM 1164 O O . ASN A 1 143 ? 12.503 10.857 -9.524 1.00 83.00 143 ASN A O 1
ATOM 1168 N N . ASN A 1 144 ? 10.520 10.446 -10.486 1.00 87.06 144 ASN A N 1
ATOM 1169 C CA . ASN A 1 144 ? 9.733 10.938 -9.363 1.00 87.06 144 ASN A CA 1
ATOM 1170 C C . ASN A 1 144 ? 9.753 9.922 -8.204 1.00 87.06 144 ASN A C 1
ATOM 1172 O O . ASN A 1 144 ? 9.689 8.714 -8.419 1.00 87.06 144 ASN A O 1
ATOM 1176 N N . ASP A 1 145 ? 9.756 10.422 -6.967 1.00 91.88 145 ASP A N 1
ATOM 1177 C CA . ASP A 1 145 ? 9.908 9.611 -5.751 1.00 91.88 145 ASP A CA 1
ATOM 1178 C C . ASP A 1 145 ? 8.609 9.611 -4.921 1.00 91.88 145 ASP A C 1
ATOM 1180 O O . ASP A 1 145 ? 8.400 10.481 -4.063 1.00 91.88 145 ASP A O 1
ATOM 1184 N N . LEU A 1 146 ? 7.714 8.644 -5.185 1.00 93.50 146 LEU A N 1
ATOM 1185 C CA . LEU A 1 146 ? 6.443 8.525 -4.448 1.00 93.50 146 LEU A CA 1
ATOM 1186 C C . LEU A 1 146 ? 6.649 8.066 -3.018 1.00 93.50 146 LEU A C 1
ATOM 1188 O O . LEU A 1 146 ? 5.855 8.433 -2.155 1.00 93.50 146 LEU A O 1
ATOM 1192 N N . TYR A 1 147 ? 7.721 7.330 -2.736 1.00 94.94 147 TYR A N 1
ATOM 1193 C CA . TYR A 1 147 ? 8.069 6.977 -1.366 1.00 94.94 147 TYR A CA 1
ATOM 1194 C C . TYR A 1 147 ? 8.243 8.232 -0.507 1.00 94.94 147 TYR A C 1
ATOM 1196 O O . TYR A 1 147 ? 7.614 8.383 0.543 1.00 94.94 147 TYR A O 1
ATOM 1204 N N . ASN A 1 148 ? 9.055 9.185 -0.966 1.00 93.62 148 ASN A N 1
ATOM 1205 C CA . ASN A 1 148 ? 9.272 10.427 -0.232 1.00 93.62 148 ASN A CA 1
ATOM 1206 C C . ASN A 1 148 ? 8.001 11.286 -0.157 1.00 93.62 148 ASN A C 1
ATOM 1208 O O . ASN A 1 148 ? 7.773 11.945 0.864 1.00 93.62 148 ASN A O 1
ATOM 1212 N N . GLU A 1 149 ? 7.160 11.278 -1.194 1.00 93.56 149 GLU A N 1
ATOM 1213 C CA . GLU A 1 149 ? 5.844 11.926 -1.153 1.00 93.56 149 GLU A CA 1
ATOM 1214 C C . GLU A 1 149 ? 4.938 11.298 -0.081 1.00 93.56 149 GLU A C 1
ATOM 1216 O O . GLU A 1 149 ? 4.388 12.021 0.755 1.00 93.56 149 GLU A O 1
ATOM 1221 N N . ALA A 1 150 ? 4.857 9.965 -0.035 1.00 93.88 150 ALA A N 1
ATOM 1222 C CA . ALA A 1 150 ? 4.080 9.203 0.938 1.00 93.88 150 ALA A CA 1
ATOM 1223 C C . ALA A 1 150 ? 4.524 9.515 2.371 1.00 93.88 150 ALA A C 1
ATOM 1225 O O . ALA A 1 150 ? 3.706 9.895 3.212 1.00 93.88 150 ALA A O 1
ATOM 1226 N N . MET A 1 151 ? 5.832 9.454 2.640 1.00 94.69 151 MET A N 1
ATOM 1227 C CA . MET A 1 151 ? 6.397 9.746 3.963 1.00 94.69 151 MET A CA 1
ATOM 1228 C C . MET A 1 151 ? 6.105 11.186 4.409 1.00 94.69 151 MET A C 1
ATOM 1230 O O . MET A 1 151 ? 5.724 11.423 5.561 1.00 94.69 151 MET A O 1
ATOM 1234 N N . ARG A 1 152 ? 6.228 12.169 3.503 1.00 93.12 152 ARG A N 1
ATOM 1235 C CA . ARG A 1 152 ? 5.879 13.575 3.789 1.00 93.12 152 ARG A CA 1
ATOM 1236 C C . ARG A 1 152 ? 4.388 13.73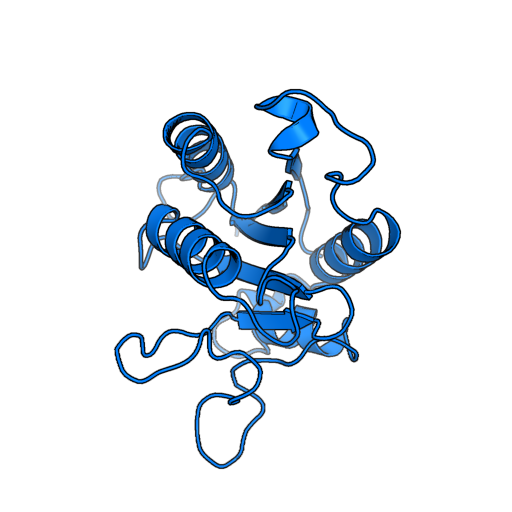9 4.061 1.00 93.12 152 ARG A C 1
ATOM 1238 O O . ARG A 1 152 ? 4.025 14.432 5.013 1.00 93.12 152 ARG A O 1
ATOM 1245 N N . CYS A 1 153 ? 3.540 13.093 3.264 1.00 92.56 153 CYS A N 1
ATOM 1246 C CA . CYS A 1 153 ? 2.093 13.130 3.434 1.00 92.56 153 CYS A CA 1
ATOM 1247 C C . CYS A 1 153 ? 1.690 12.547 4.793 1.00 92.56 153 CYS A C 1
ATOM 1249 O O . CYS A 1 153 ? 1.035 13.235 5.576 1.00 92.56 153 CYS A O 1
ATOM 1251 N N . MET A 1 154 ? 2.176 11.348 5.135 1.00 91.50 154 MET A N 1
ATOM 1252 C CA . MET A 1 154 ? 1.957 10.726 6.445 1.00 91.50 154 MET A CA 1
ATOM 1253 C C . MET A 1 154 ? 2.403 11.634 7.589 1.00 91.50 154 MET A C 1
ATOM 1255 O O . MET A 1 154 ? 1.667 11.809 8.561 1.00 91.50 154 MET A O 1
ATOM 1259 N N . LYS A 1 155 ? 3.575 12.273 7.470 1.00 90.69 155 LYS A N 1
ATOM 1260 C CA . LYS A 1 155 ? 4.067 13.219 8.480 1.00 90.69 155 LYS A CA 1
ATOM 1261 C C . LYS A 1 155 ? 3.127 14.405 8.654 1.00 90.69 155 LYS A C 1
ATOM 1263 O O . LYS A 1 155 ? 2.908 14.824 9.792 1.00 90.69 155 LYS A O 1
ATOM 1268 N N . PHE A 1 156 ? 2.577 14.932 7.565 1.00 89.75 156 PHE A N 1
ATOM 1269 C CA . PHE A 1 156 ? 1.631 16.046 7.592 1.00 89.75 156 PHE A CA 1
ATOM 1270 C C . PHE A 1 156 ? 0.307 15.660 8.268 1.00 89.75 156 PHE A C 1
ATOM 1272 O O . PHE A 1 156 ? -0.162 16.384 9.143 1.00 89.75 156 PHE A O 1
ATOM 1279 N N . ILE A 1 157 ? -0.253 14.492 7.942 1.00 87.50 157 ILE A N 1
ATOM 1280 C CA . ILE A 1 157 ? -1.576 14.057 8.432 1.00 87.50 157 ILE A CA 1
ATOM 1281 C C . ILE A 1 157 ? -1.532 13.182 9.692 1.00 87.50 157 ILE A C 1
ATOM 1283 O O . ILE A 1 157 ? -2.576 12.724 10.152 1.00 87.50 157 ILE A O 1
ATOM 1287 N N . ARG A 1 158 ? -0.354 12.969 10.296 1.00 86.25 158 ARG A N 1
ATOM 1288 C CA . ARG A 1 158 ? -0.145 12.050 11.435 1.00 86.25 158 ARG A CA 1
ATOM 1289 C C . ARG A 1 158 ? -1.112 12.231 12.609 1.00 86.25 158 ARG A C 1
ATOM 1291 O O . ARG A 1 158 ? -1.427 11.262 13.293 1.00 86.25 158 ARG A O 1
ATOM 1298 N N . SER A 1 159 ? -1.569 13.460 12.857 1.00 82.50 159 SER A N 1
ATOM 1299 C CA . SER A 1 159 ? -2.484 13.795 13.957 1.00 82.50 159 SER A CA 1
ATOM 1300 C C . SER A 1 159 ? -3.928 13.359 13.707 1.00 82.50 159 SER A C 1
ATOM 1302 O O . SER A 1 159 ? -4.698 13.252 14.657 1.00 82.50 159 SER A O 1
ATOM 1304 N N . VAL A 1 160 ? -4.294 13.094 12.450 1.00 83.12 160 VAL A N 1
ATOM 1305 C CA . VAL A 1 160 ? -5.644 12.686 12.032 1.00 83.12 160 VAL A CA 1
ATOM 1306 C C . VAL A 1 160 ? -5.682 11.260 11.472 1.00 83.12 160 VAL A C 1
ATOM 1308 O O . VAL A 1 160 ? -6.701 10.837 10.924 1.00 83.12 160 VAL A O 1
ATOM 1311 N N . LEU A 1 161 ? -4.590 10.500 11.612 1.00 83.44 161 LEU A N 1
ATOM 1312 C CA . LEU A 1 161 ? -4.553 9.080 11.270 1.00 83.44 161 LEU A CA 1
ATOM 1313 C C . LEU A 1 161 ? -5.322 8.266 12.318 1.00 83.44 161 LEU A C 1
ATOM 1315 O O . LEU A 1 161 ? -5.033 8.323 13.512 1.00 83.44 161 LEU A O 1
ATOM 1319 N N . HIS A 1 162 ? -6.307 7.496 11.852 1.00 86.25 162 HIS A N 1
ATOM 1320 C CA . HIS A 1 162 ? -7.142 6.626 12.692 1.00 86.25 162 HIS A CA 1
ATOM 1321 C C . HIS A 1 162 ? -6.739 5.149 12.631 1.00 86.25 162 HIS A C 1
ATOM 1323 O O . HIS A 1 162 ? -7.401 4.311 13.239 1.00 86.25 162 HIS A O 1
ATOM 1329 N N . VAL A 1 163 ? -5.649 4.835 11.941 1.00 91.12 163 VAL A N 1
ATOM 1330 C CA . VAL A 1 163 ? -4.997 3.522 11.955 1.00 91.12 163 VAL A CA 1
ATOM 1331 C C . VAL A 1 163 ? -3.905 3.492 13.022 1.00 91.12 163 VAL A C 1
ATOM 1333 O O . VAL A 1 163 ? -3.482 4.536 13.532 1.00 91.12 163 VAL A O 1
ATOM 1336 N N . GLU A 1 164 ? -3.499 2.294 13.417 1.00 92.69 164 GLU A N 1
ATOM 1337 C CA . GLU A 1 164 ? -2.449 2.105 14.403 1.00 92.69 164 GLU A CA 1
ATOM 1338 C C . GLU A 1 164 ? -1.080 2.423 13.809 1.00 92.69 164 GLU A C 1
ATOM 1340 O O . GLU A 1 164 ? -0.405 3.281 14.382 1.00 92.69 164 GLU A O 1
ATOM 1345 N N . ASP A 1 165 ? -0.740 1.844 12.652 1.00 94.31 165 ASP A N 1
ATOM 1346 C CA . ASP A 1 165 ? 0.487 2.102 11.883 1.00 94.31 165 ASP A CA 1
ATOM 1347 C C . ASP A 1 165 ? 0.226 2.151 10.372 1.00 94.31 165 ASP A C 1
ATOM 1349 O O . ASP A 1 165 ? -0.800 1.664 9.885 1.00 94.31 165 ASP A O 1
ATOM 1353 N N . ILE A 1 166 ? 1.191 2.703 9.637 1.00 95.50 166 ILE A N 1
ATOM 1354 C CA . ILE A 1 166 ? 1.274 2.581 8.180 1.00 95.50 166 ILE A CA 1
ATOM 1355 C C . ILE A 1 166 ? 2.717 2.242 7.813 1.00 95.50 166 ILE A C 1
ATOM 1357 O O . ILE A 1 166 ? 3.621 2.991 8.184 1.00 95.50 166 ILE A O 1
ATOM 1361 N N . ALA A 1 167 ? 2.917 1.146 7.085 1.00 97.00 167 ALA A N 1
ATOM 1362 C CA . ALA A 1 167 ? 4.183 0.802 6.448 1.00 97.00 167 ALA A CA 1
ATOM 1363 C C . ALA A 1 167 ? 4.241 1.379 5.025 1.00 97.00 167 ALA A C 1
ATOM 1365 O O . ALA A 1 167 ? 3.223 1.458 4.336 1.00 97.00 167 ALA A O 1
ATOM 1366 N N . VAL A 1 168 ? 5.428 1.765 4.569 1.00 97.44 168 VAL A N 1
ATOM 1367 C CA . VAL A 1 168 ? 5.688 2.199 3.194 1.00 97.44 168 VAL A CA 1
ATOM 1368 C C . VAL A 1 168 ? 6.897 1.439 2.671 1.00 97.44 168 VAL A C 1
ATOM 1370 O O . VAL A 1 168 ? 7.974 1.499 3.263 1.00 97.44 168 VAL A O 1
ATOM 1373 N N . ILE A 1 169 ? 6.712 0.739 1.560 1.00 98.12 169 ILE A N 1
ATOM 1374 C CA . ILE A 1 169 ? 7.729 -0.029 0.849 1.00 98.12 169 ILE A CA 1
ATOM 1375 C C . ILE A 1 169 ? 8.037 0.724 -0.443 1.00 98.12 169 ILE A C 1
ATOM 1377 O O . ILE A 1 169 ? 7.172 0.888 -1.301 1.00 98.12 169 ILE A O 1
ATOM 1381 N N . GLY A 1 170 ? 9.267 1.215 -0.555 1.00 97.25 170 GLY A N 1
ATOM 1382 C CA . GLY A 1 170 ? 9.782 1.905 -1.730 1.00 97.25 170 GLY A CA 1
ATOM 1383 C C . GLY A 1 170 ? 10.517 0.937 -2.646 1.00 97.25 170 GLY A C 1
ATOM 1384 O O . GLY A 1 170 ? 11.598 0.468 -2.281 1.00 97.25 170 GLY A O 1
ATOM 1385 N N . TYR A 1 171 ? 9.965 0.665 -3.826 1.00 95.69 171 TYR A N 1
ATOM 1386 C CA . TYR A 1 171 ? 10.602 -0.187 -4.830 1.00 95.69 171 TYR A CA 1
ATOM 1387 C C . TYR A 1 171 ? 11.219 0.625 -5.975 1.00 95.69 171 TYR A C 1
ATOM 1389 O O . TYR A 1 171 ? 10.807 1.750 -6.249 1.00 95.69 171 TYR A O 1
ATOM 1397 N N . GLN A 1 172 ? 12.222 0.058 -6.638 1.00 92.81 172 GLN A N 1
ATOM 1398 C CA . GLN A 1 172 ? 12.855 0.622 -7.822 1.00 92.81 172 GLN A CA 1
ATOM 1399 C C . GLN A 1 172 ? 12.234 -0.013 -9.077 1.00 92.81 172 GLN A C 1
ATOM 1401 O O . GLN A 1 172 ? 12.338 -1.224 -9.287 1.00 92.81 172 GLN A O 1
ATOM 1406 N N . GLU A 1 173 ? 11.592 0.793 -9.924 1.00 87.50 173 GLU A N 1
ATOM 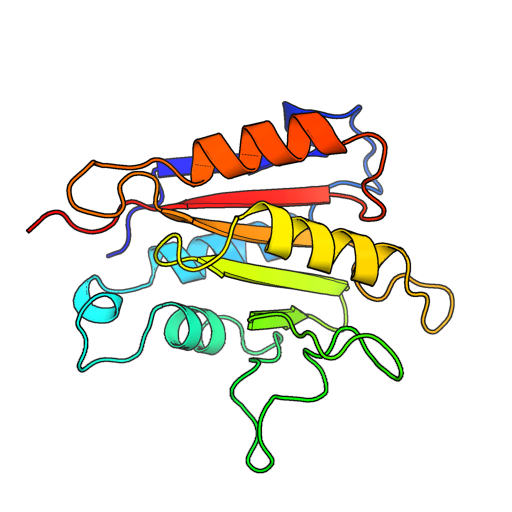1407 C CA . GLU A 1 173 ? 11.235 0.389 -11.285 1.00 87.50 173 GLU A CA 1
ATOM 1408 C C . GLU A 1 173 ? 12.515 0.099 -12.079 1.00 87.50 173 GLU A C 1
ATOM 1410 O O . GLU A 1 173 ? 13.444 0.914 -12.043 1.00 87.50 173 GLU A O 1
ATOM 1415 N N . PRO A 1 174 ? 12.596 -1.027 -12.808 1.00 84.19 174 PRO A N 1
ATOM 1416 C CA . PRO A 1 174 ? 13.735 -1.325 -13.658 1.00 84.19 174 PRO A CA 1
ATOM 1417 C C . PRO A 1 174 ? 13.933 -0.206 -14.682 1.00 84.19 174 PRO A C 1
ATOM 1419 O O . PRO A 1 174 ? 13.061 0.054 -15.509 1.00 84.19 174 PRO A O 1
ATOM 1422 N N . THR A 1 175 ? 15.086 0.454 -14.639 1.00 71.69 175 THR A N 1
ATOM 1423 C CA . THR A 1 175 ? 15.519 1.342 -15.719 1.00 71.69 175 THR A CA 1
ATOM 1424 C C . THR A 1 175 ? 15.899 0.491 -16.924 1.00 71.69 175 THR A C 1
ATOM 1426 O O . THR A 1 175 ? 16.758 -0.385 -16.801 1.00 71.69 175 THR A O 1
ATOM 1429 N N . VAL A 1 176 ? 15.228 0.735 -18.052 1.00 57.75 176 VAL A N 1
ATOM 1430 C CA . VAL A 1 176 ? 15.578 0.180 -19.369 1.00 57.75 176 VAL A CA 1
ATOM 1431 C C . VAL A 1 176 ? 16.858 0.829 -19.880 1.00 57.75 176 VAL A C 1
ATOM 1433 O O . VAL A 1 176 ? 16.968 2.069 -19.745 1.00 57.75 176 VAL A O 1
#